Protein AF-A0A829NCZ1-F1 (afdb_monomer)

Radius of gyration: 19.79 Å; Cα contacts (8 Å, |Δi|>4): 56; chains: 1; bounding box: 35×58×52 Å

Mean predicted aligned error: 10.88 Å

Structure (mmCIF, N/CA/C/O backbone):
data_AF-A0A829NCZ1-F1
#
_entry.id   AF-A0A829NCZ1-F1
#
loop_
_atom_site.group_PDB
_atom_site.id
_atom_site.type_symbol
_atom_site.label_atom_id
_atom_site.label_alt_id
_atom_site.label_comp_id
_atom_site.label_asym_id
_atom_site.label_entity_id
_atom_site.label_seq_id
_atom_site.pdbx_PDB_ins_code
_atom_site.Cartn_x
_atom_site.Cartn_y
_atom_site.Cartn_z
_atom_site.occupancy
_atom_site.B_iso_or_equiv
_atom_site.auth_seq_id
_atom_site.auth_comp_id
_atom_site.auth_asym_id
_atom_site.auth_atom_id
_atom_site.pdbx_PDB_model_num
ATOM 1 N N . MET A 1 1 ? 7.577 -51.453 -23.677 1.00 45.12 1 MET A N 1
ATOM 2 C CA . MET A 1 1 ? 8.747 -50.646 -24.094 1.00 45.12 1 MET A CA 1
ATOM 3 C C . MET A 1 1 ? 8.590 -50.220 -25.551 1.00 45.12 1 MET A C 1
ATOM 5 O O . MET A 1 1 ? 8.596 -51.097 -26.406 1.00 45.12 1 MET A O 1
ATOM 9 N N . LYS A 1 2 ? 8.405 -48.915 -25.806 1.00 30.92 2 LYS A N 1
ATOM 10 C CA . LYS A 1 2 ? 8.681 -48.157 -27.056 1.00 30.92 2 LYS A CA 1
ATOM 11 C C . LYS A 1 2 ? 8.170 -46.720 -26.833 1.00 30.92 2 LYS A C 1
ATOM 13 O O . LYS A 1 2 ? 6.992 -46.550 -26.558 1.00 30.92 2 LYS A O 1
ATOM 18 N N . ALA A 1 3 ? 9.081 -45.788 -26.535 1.00 37.94 3 ALA A N 1
ATOM 19 C CA . ALA A 1 3 ? 9.613 -44.768 -27.458 1.00 37.94 3 ALA A CA 1
ATOM 20 C C . ALA A 1 3 ? 8.535 -43.729 -27.830 1.00 37.94 3 ALA A C 1
ATOM 22 O O . ALA A 1 3 ? 7.601 -44.039 -28.553 1.00 37.94 3 ALA A O 1
ATOM 23 N N . MET A 1 4 ? 8.512 -42.587 -27.135 1.00 54.94 4 MET A N 1
ATOM 24 C CA . MET A 1 4 ? 9.223 -41.348 -27.501 1.00 54.94 4 MET A CA 1
ATOM 25 C C . MET A 1 4 ? 8.603 -40.686 -28.731 1.00 54.94 4 MET A C 1
ATOM 27 O O . MET A 1 4 ? 8.720 -41.218 -29.826 1.00 54.94 4 MET A O 1
ATOM 31 N N . LEU A 1 5 ? 8.018 -39.502 -28.533 1.00 43.69 5 LEU A N 1
ATOM 32 C CA . LEU A 1 5 ? 8.027 -38.410 -29.504 1.00 43.69 5 LEU A CA 1
ATOM 33 C C . LEU A 1 5 ? 7.699 -37.098 -28.784 1.00 43.69 5 LEU A C 1
ATOM 35 O O . LEU A 1 5 ? 6.570 -36.828 -28.383 1.00 43.69 5 LEU A O 1
ATOM 39 N N . CYS A 1 6 ? 8.759 -36.313 -28.600 1.00 43.72 6 CYS A N 1
ATOM 40 C CA . CYS A 1 6 ? 8.711 -34.875 -28.415 1.00 43.72 6 CYS A CA 1
ATOM 41 C C . CYS A 1 6 ? 7.795 -34.239 -29.460 1.00 43.72 6 CYS A C 1
ATOM 43 O O . CYS A 1 6 ? 7.885 -34.605 -30.632 1.00 43.72 6 CYS A O 1
ATOM 45 N N . SER A 1 7 ? 7.026 -33.232 -29.055 1.00 41.66 7 SER A N 1
ATOM 46 C CA . SER A 1 7 ? 6.942 -31.911 -29.701 1.00 41.66 7 SER A CA 1
ATOM 47 C C . SER A 1 7 ? 5.617 -31.266 -29.336 1.00 41.66 7 SER A C 1
ATOM 49 O O . SER A 1 7 ? 4.578 -31.667 -29.839 1.00 41.66 7 SER A O 1
ATOM 51 N N . LEU A 1 8 ? 5.672 -30.233 -28.502 1.00 43.34 8 LEU A N 1
ATOM 52 C CA . LEU A 1 8 ? 4.891 -29.017 -28.712 1.00 43.34 8 LEU A CA 1
ATOM 53 C C . LEU A 1 8 ? 5.590 -27.900 -27.942 1.00 43.34 8 LEU A C 1
ATOM 55 O O . LEU A 1 8 ? 5.317 -27.601 -26.784 1.00 43.34 8 LEU A O 1
ATOM 59 N N . VAL A 1 9 ? 6.575 -27.329 -28.632 1.00 50.44 9 VAL A N 1
ATOM 60 C CA . VAL A 1 9 ? 7.078 -25.988 -28.371 1.00 50.44 9 VAL A CA 1
ATOM 61 C C . VAL A 1 9 ? 5.903 -25.046 -28.625 1.00 50.44 9 VAL A C 1
ATOM 63 O O . VAL A 1 9 ? 5.628 -24.690 -29.766 1.00 50.44 9 VAL A O 1
ATOM 66 N N . MET A 1 10 ? 5.184 -2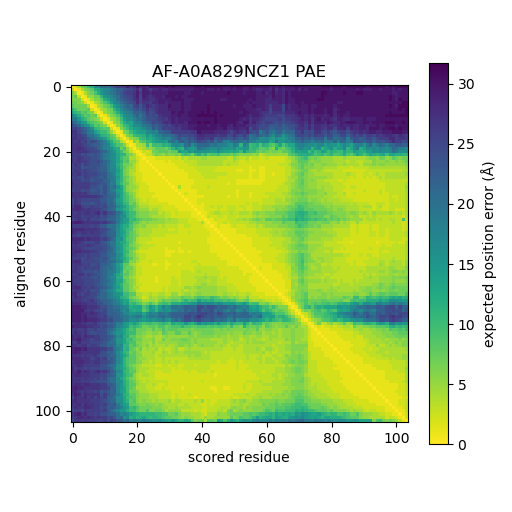4.658 -27.576 1.00 46.34 10 MET A N 1
ATOM 67 C CA . MET A 1 10 ? 4.430 -23.408 -27.602 1.00 46.34 10 MET A CA 1
ATOM 68 C C . MET A 1 10 ? 5.361 -22.338 -27.058 1.00 46.34 10 MET A C 1
ATOM 70 O O . MET A 1 10 ? 5.442 -22.089 -25.859 1.00 46.34 10 MET A O 1
ATOM 74 N N . GLY A 1 11 ? 6.124 -21.754 -27.984 1.00 44.72 11 GLY A N 1
ATOM 75 C CA . GLY A 1 11 ? 6.804 -20.492 -27.761 1.00 44.72 11 GLY A CA 1
ATOM 76 C C . GLY A 1 11 ? 5.750 -19.433 -27.472 1.00 44.72 11 GLY A C 1
ATOM 77 O O . GLY A 1 11 ? 5.137 -18.891 -28.389 1.00 44.72 11 GLY A O 1
ATOM 78 N N . ALA A 1 12 ? 5.516 -19.163 -26.191 1.00 45.75 12 ALA A N 1
ATOM 79 C CA . ALA A 1 12 ? 4.779 -17.992 -25.758 1.00 45.75 12 ALA A CA 1
ATOM 80 C C . ALA A 1 12 ? 5.706 -16.781 -25.895 1.00 45.75 12 ALA A C 1
ATOM 82 O O . ALA A 1 12 ? 6.284 -16.287 -24.930 1.00 45.75 12 ALA A O 1
ATOM 83 N N . THR A 1 13 ? 5.863 -16.307 -27.128 1.00 45.34 13 THR A N 1
ATOM 84 C CA . THR A 1 13 ? 6.418 -14.987 -27.419 1.00 45.34 13 THR A CA 1
ATOM 85 C C . THR A 1 13 ? 5.339 -13.948 -27.102 1.00 45.34 13 THR A C 1
ATOM 87 O O . THR A 1 13 ? 4.779 -13.322 -27.996 1.00 45.34 13 THR A O 1
ATOM 90 N N . ILE A 1 14 ? 4.990 -13.796 -25.821 1.00 46.50 14 ILE A N 1
ATOM 91 C CA . ILE A 1 14 ? 4.265 -12.620 -25.331 1.00 46.50 14 ILE A CA 1
ATOM 92 C C . ILE A 1 14 ? 5.331 -11.726 -24.715 1.00 46.50 14 ILE A C 1
ATOM 94 O O . ILE A 1 14 ? 5.722 -11.870 -23.559 1.00 46.50 14 ILE A O 1
ATOM 98 N N . CYS A 1 15 ? 5.871 -10.867 -25.573 1.00 38.69 15 CYS A N 1
ATOM 99 C CA . CYS A 1 15 ? 6.865 -9.856 -25.266 1.00 38.69 15 CYS A CA 1
ATOM 100 C C . CYS A 1 15 ? 6.478 -9.082 -23.997 1.00 38.69 15 CYS A C 1
ATOM 102 O O . CYS A 1 15 ? 5.468 -8.387 -24.006 1.00 38.69 15 CYS A O 1
ATOM 104 N N . THR A 1 16 ? 7.284 -9.247 -22.940 1.00 48.19 16 THR A N 1
ATOM 105 C CA . THR A 1 16 ? 7.562 -8.352 -21.790 1.00 48.19 16 THR A CA 1
ATOM 106 C C . THR A 1 16 ? 6.397 -7.745 -20.984 1.00 48.19 16 THR A C 1
ATOM 108 O O . THR A 1 16 ? 6.438 -7.798 -19.758 1.00 48.19 16 THR A O 1
ATOM 111 N N . ALA A 1 17 ? 5.328 -7.249 -21.605 1.00 48.62 17 ALA A N 1
ATOM 112 C CA . ALA A 1 17 ? 4.188 -6.614 -20.942 1.00 48.62 17 ALA A CA 1
ATOM 113 C C . ALA A 1 17 ? 3.401 -7.567 -20.016 1.00 48.62 17 ALA A C 1
ATOM 115 O O . ALA A 1 17 ? 2.887 -7.143 -18.982 1.00 48.62 17 ALA A O 1
ATOM 116 N N . GLY A 1 18 ? 3.338 -8.864 -20.342 1.00 51.28 18 GLY A N 1
ATOM 117 C CA . GLY A 1 18 ? 2.687 -9.885 -19.504 1.00 51.28 18 GLY A CA 1
ATOM 118 C C . GLY A 1 18 ? 3.464 -10.231 -18.223 1.00 51.28 18 GLY A C 1
ATOM 119 O O . GLY A 1 18 ? 2.880 -10.591 -17.204 1.00 51.28 18 GLY A O 1
ATOM 120 N N . ALA A 1 19 ? 4.792 -10.099 -18.249 1.00 58.47 19 ALA A N 1
ATOM 121 C CA . ALA A 1 19 ? 5.639 -10.372 -17.088 1.00 58.47 19 ALA A CA 1
ATOM 122 C C . ALA A 1 19 ? 5.624 -9.203 -16.089 1.00 58.47 19 ALA A C 1
ATOM 124 O O . ALA A 1 19 ? 5.639 -9.417 -14.882 1.00 58.47 19 ALA A O 1
ATOM 125 N N . GLU A 1 20 ? 5.563 -7.962 -16.578 1.00 58.84 20 GLU A N 1
ATOM 126 C CA . GLU A 1 20 ? 5.455 -6.779 -15.714 1.00 58.84 20 GLU A CA 1
ATOM 127 C C . GLU A 1 20 ? 4.085 -6.679 -15.031 1.00 58.84 20 GLU A C 1
ATOM 129 O O . GLU A 1 20 ? 4.002 -6.334 -13.852 1.00 58.84 20 GLU A O 1
ATOM 134 N N . THR A 1 21 ? 3.010 -7.001 -15.757 1.00 69.44 21 THR A N 1
ATOM 135 C CA . THR A 1 21 ? 1.637 -7.005 -15.223 1.00 69.44 21 THR A CA 1
ATOM 136 C C . THR A 1 21 ? 1.472 -8.040 -14.116 1.00 69.44 21 THR A C 1
ATOM 138 O O . THR A 1 21 ? 1.062 -7.685 -13.016 1.00 69.44 21 THR A O 1
ATOM 141 N N . THR A 1 22 ? 1.916 -9.276 -14.342 1.00 84.19 22 THR A N 1
ATOM 142 C CA . THR A 1 22 ? 1.858 -10.346 -13.329 1.00 84.19 22 THR A CA 1
ATOM 143 C C . THR A 1 22 ? 2.681 -10.040 -12.073 1.00 84.19 22 THR A C 1
ATOM 145 O O . THR A 1 22 ? 2.253 -10.345 -10.961 1.00 84.19 22 THR A O 1
ATOM 148 N N . LYS A 1 23 ? 3.840 -9.384 -12.203 1.00 87.00 23 LYS A N 1
ATOM 149 C CA . LYS A 1 23 ? 4.647 -8.964 -11.042 1.00 87.00 23 LYS A CA 1
ATOM 150 C C . LYS A 1 23 ? 4.016 -7.818 -10.261 1.00 87.00 23 LYS A C 1
ATOM 152 O O . LYS A 1 23 ? 4.107 -7.789 -9.034 1.00 87.00 23 LYS A O 1
ATOM 157 N N . ARG A 1 24 ? 3.360 -6.885 -10.958 1.00 87.25 24 ARG A N 1
ATOM 158 C CA . ARG A 1 24 ? 2.599 -5.809 -10.315 1.00 87.25 24 ARG A CA 1
ATOM 159 C C . ARG A 1 24 ? 1.431 -6.383 -9.527 1.00 87.25 24 ARG A C 1
ATOM 161 O O . ARG A 1 24 ? 1.293 -6.062 -8.354 1.00 87.25 24 ARG A O 1
ATOM 168 N N . GLU A 1 25 ? 0.663 -7.273 -10.145 1.00 88.94 25 GLU A N 1
ATOM 169 C CA . GLU A 1 25 ? -0.451 -7.970 -9.501 1.00 88.94 25 GLU A CA 1
ATOM 170 C C . GLU A 1 25 ? 0.013 -8.755 -8.269 1.00 88.94 25 GLU A C 1
ATOM 172 O O . GLU A 1 25 ? -0.626 -8.686 -7.226 1.00 88.94 25 GLU A O 1
ATOM 177 N N . ALA A 1 26 ? 1.158 -9.445 -8.341 1.00 90.88 26 ALA A N 1
ATOM 178 C CA . ALA A 1 26 ? 1.715 -10.165 -7.195 1.00 90.88 26 ALA A CA 1
ATOM 179 C C . ALA A 1 26 ? 2.085 -9.232 -6.029 1.00 90.88 26 ALA A C 1
ATOM 181 O O . ALA A 1 26 ? 1.858 -9.570 -4.864 1.00 90.88 26 ALA A O 1
ATOM 182 N N . PHE A 1 27 ? 2.644 -8.057 -6.327 1.00 91.06 27 PHE A N 1
ATOM 183 C CA . PHE A 1 27 ? 2.948 -7.055 -5.311 1.00 91.06 27 PHE A CA 1
ATOM 184 C C . PHE A 1 27 ? 1.671 -6.470 -4.696 1.00 91.06 27 PHE A C 1
ATOM 186 O O . PHE A 1 27 ? 1.541 -6.451 -3.474 1.00 91.06 27 PHE A O 1
ATOM 193 N N . GLU A 1 28 ? 0.697 -6.071 -5.513 1.00 91.50 28 GLU A N 1
ATOM 194 C CA . GLU A 1 28 ? -0.585 -5.534 -5.042 1.00 91.50 28 GLU A CA 1
ATOM 195 C C . GLU A 1 28 ? -1.388 -6.565 -4.235 1.00 91.50 28 GLU A C 1
ATOM 197 O O . GLU A 1 28 ? -1.938 -6.234 -3.184 1.00 91.50 28 GLU A O 1
ATOM 202 N N . ALA A 1 29 ? -1.383 -7.834 -4.651 1.00 93.19 29 ALA A N 1
ATOM 203 C CA . ALA A 1 29 ? -2.002 -8.926 -3.906 1.00 93.19 29 ALA A CA 1
ATOM 204 C C . ALA A 1 29 ? -1.346 -9.128 -2.532 1.00 93.19 29 ALA A C 1
ATOM 206 O O . ALA A 1 29 ? -2.045 -9.364 -1.546 1.00 93.19 29 ALA A O 1
ATOM 207 N N . CYS A 1 30 ? -0.018 -8.994 -2.445 1.00 95.31 30 CYS A N 1
ATOM 208 C CA . CYS A 1 30 ? 0.683 -9.037 -1.165 1.00 95.31 30 CYS A CA 1
ATOM 209 C C . CYS A 1 30 ? 0.244 -7.890 -0.241 1.00 95.31 30 CYS A C 1
ATOM 211 O O . CYS A 1 30 ? -0.051 -8.132 0.930 1.00 95.31 30 CYS A O 1
ATOM 213 N N . LEU A 1 31 ? 0.130 -6.660 -0.765 1.00 93.50 31 LEU A N 1
ATOM 214 C CA . LEU A 1 31 ? -0.357 -5.515 0.014 1.00 93.50 31 LEU A CA 1
ATOM 215 C C . LEU A 1 31 ? -1.776 -5.752 0.529 1.00 93.50 31 LEU A C 1
ATOM 217 O O . LEU A 1 31 ? -2.034 -5.544 1.713 1.00 93.50 31 LEU A O 1
ATOM 221 N N . GLY A 1 32 ? -2.675 -6.228 -0.338 1.00 93.19 32 GLY A N 1
ATOM 222 C CA . GLY A 1 32 ? -4.052 -6.550 0.031 1.00 93.19 32 GLY A CA 1
ATOM 223 C C . GLY A 1 32 ? -4.124 -7.59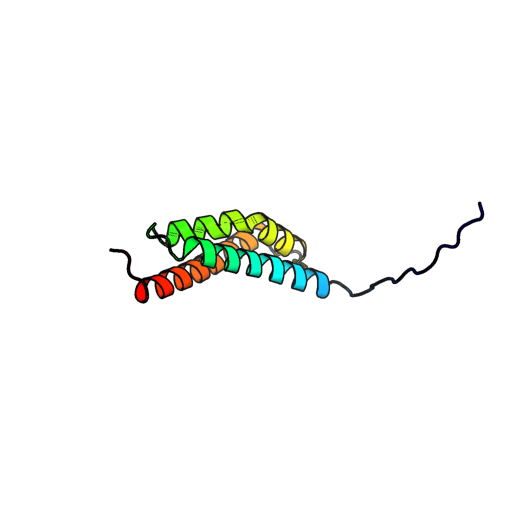3 1.148 1.00 93.19 32 GLY A C 1
ATOM 224 O O . GLY A 1 32 ? -4.779 -7.364 2.163 1.00 93.19 32 GLY A O 1
ATOM 225 N N . ALA A 1 33 ? -3.371 -8.690 1.018 1.00 94.31 33 ALA A N 1
ATOM 226 C CA . ALA A 1 33 ? -3.297 -9.730 2.044 1.00 94.31 33 ALA A CA 1
ATOM 227 C C . ALA A 1 33 ? -2.741 -9.202 3.378 1.00 94.31 33 ALA A C 1
ATOM 229 O O . ALA A 1 33 ? -3.245 -9.551 4.448 1.00 94.31 33 ALA A O 1
ATOM 230 N N . GLY A 1 34 ? -1.727 -8.334 3.323 1.00 92.25 34 GLY A N 1
ATOM 231 C CA . GLY A 1 34 ? -1.186 -7.656 4.496 1.00 92.25 34 GLY A CA 1
ATOM 232 C C . GLY A 1 34 ? -2.229 -6.768 5.175 1.00 92.25 34 GLY A C 1
ATOM 233 O O . GLY A 1 34 ? -2.469 -6.905 6.374 1.00 92.25 34 GLY A O 1
ATOM 234 N N . ILE A 1 35 ? -2.912 -5.903 4.423 1.00 93.50 35 ILE A N 1
ATOM 235 C CA . ILE A 1 35 ? -3.975 -5.045 4.966 1.00 93.50 35 ILE A CA 1
ATOM 236 C C . ILE A 1 35 ? -5.059 -5.896 5.623 1.00 93.50 35 ILE A C 1
ATOM 238 O O . ILE A 1 35 ? -5.415 -5.639 6.769 1.00 93.50 35 ILE A O 1
ATOM 242 N N . ASP A 1 36 ? -5.552 -6.937 4.954 1.00 93.31 36 ASP A N 1
ATOM 243 C CA . ASP A 1 36 ? -6.600 -7.801 5.502 1.00 93.31 36 ASP A CA 1
ATOM 244 C C . ASP A 1 36 ? -6.191 -8.481 6.809 1.00 93.31 36 ASP A C 1
ATOM 246 O O . ASP A 1 36 ? -7.012 -8.612 7.720 1.00 93.31 36 ASP A O 1
ATOM 250 N N . ARG A 1 37 ? -4.915 -8.856 6.924 1.00 91.69 37 ARG A N 1
ATOM 251 C CA . ARG A 1 37 ? -4.341 -9.457 8.127 1.00 91.69 37 ARG A CA 1
ATOM 252 C C . ARG A 1 37 ? -4.183 -8.456 9.273 1.00 91.69 37 ARG A C 1
ATOM 254 O O . ARG A 1 37 ? -4.434 -8.812 10.422 1.00 91.69 37 ARG A O 1
ATOM 261 N N . PHE A 1 38 ? -3.743 -7.231 8.984 1.00 89.06 38 PHE A N 1
ATOM 262 C CA . PHE A 1 38 ? -3.340 -6.258 10.006 1.00 89.06 38 PHE A CA 1
ATOM 263 C C . PHE A 1 38 ? -4.413 -5.210 10.341 1.00 89.06 38 PHE A C 1
ATOM 265 O O . PHE A 1 38 ? -4.352 -4.624 11.421 1.00 89.06 38 PHE A O 1
ATOM 272 N N . LYS A 1 39 ? -5.420 -4.987 9.484 1.00 88.62 39 LYS A N 1
ATOM 273 C CA . LYS A 1 39 ? -6.445 -3.936 9.666 1.00 88.62 39 LYS A CA 1
ATOM 274 C C . LYS A 1 39 ? -7.228 -4.040 10.974 1.00 88.62 39 LYS A C 1
ATOM 276 O O . LYS A 1 39 ? -7.615 -3.016 11.523 1.00 88.62 39 LYS A O 1
ATOM 281 N N . GLY A 1 40 ? -7.418 -5.255 11.491 1.00 87.88 40 GLY A N 1
ATOM 282 C CA . GLY A 1 40 ? -8.114 -5.497 12.758 1.00 87.88 40 GLY A CA 1
ATOM 283 C C . GLY A 1 40 ? -7.256 -5.296 14.011 1.00 87.88 40 GLY A C 1
ATOM 284 O O . GLY A 1 40 ? -7.775 -5.404 15.119 1.00 87.88 40 GLY A O 1
ATOM 285 N N . LEU A 1 41 ? -5.950 -5.043 13.869 1.00 90.38 41 LEU A N 1
ATOM 286 C CA . LEU A 1 41 ? -5.070 -4.797 15.009 1.00 90.38 41 LEU A CA 1
ATOM 287 C C . LEU A 1 41 ? -5.152 -3.340 15.466 1.00 90.38 41 LEU A C 1
ATOM 289 O O . LEU A 1 41 ? -5.335 -2.426 14.660 1.00 90.38 41 LEU A O 1
ATOM 293 N N . CYS A 1 42 ? -4.917 -3.126 16.760 1.00 90.62 42 CYS A N 1
ATOM 294 C CA . CYS A 1 42 ? -4.936 -1.804 17.389 1.00 90.62 42 CYS A CA 1
ATOM 295 C C . CYS A 1 42 ? -3.564 -1.128 17.529 1.00 90.62 42 CYS A C 1
ATOM 297 O O . CYS A 1 42 ? -3.481 -0.013 18.035 1.00 90.62 42 CYS A O 1
ATOM 299 N N . GLU A 1 43 ? -2.503 -1.757 17.023 1.00 91.62 43 GLU A N 1
ATOM 300 C CA . GLU A 1 43 ? -1.137 -1.208 16.982 1.00 91.62 43 GLU A CA 1
ATOM 301 C C . GLU A 1 43 ? -1.039 0.075 16.145 1.00 91.62 43 GLU A C 1
ATOM 303 O O . GLU A 1 43 ? -1.882 0.295 15.300 1.00 91.62 43 GLU A O 1
ATOM 308 N N . PRO A 1 44 ? -0.044 0.954 16.265 1.00 91.94 44 PRO A N 1
ATOM 309 C CA . PRO A 1 44 ? 0.051 2.146 15.409 1.00 91.94 44 PRO A CA 1
ATOM 310 C C . PRO A 1 44 ? -0.030 1.832 13.896 1.00 91.94 44 PRO A C 1
ATOM 312 O O . PRO A 1 44 ? 0.662 0.947 13.391 1.00 91.94 44 PRO A O 1
ATOM 315 N N . ALA A 1 45 ? -0.909 2.527 13.160 1.00 89.44 45 ALA A N 1
ATOM 316 C CA . ALA A 1 45 ? -1.196 2.215 11.752 1.00 89.44 45 ALA A CA 1
ATOM 317 C C . ALA A 1 45 ? 0.023 2.421 10.834 1.00 89.44 45 ALA A C 1
ATOM 319 O O . ALA A 1 45 ? 0.184 1.715 9.842 1.00 89.44 45 ALA A O 1
ATOM 320 N N . ASP A 1 46 ? 0.914 3.344 11.190 1.00 90.81 46 ASP A N 1
ATOM 321 C CA . ASP A 1 46 ? 2.185 3.587 10.510 1.00 90.81 46 ASP A CA 1
ATOM 322 C C . ASP A 1 46 ? 3.162 2.413 10.671 1.00 90.81 46 ASP A C 1
ATOM 324 O O . ASP A 1 46 ? 3.840 2.039 9.710 1.00 90.81 46 ASP A O 1
ATOM 328 N N . LEU A 1 47 ? 3.199 1.786 11.853 1.00 92.81 47 LEU A N 1
ATOM 329 C CA . LEU A 1 47 ? 3.990 0.578 12.093 1.00 92.81 47 LEU A CA 1
ATOM 330 C C . LEU A 1 47 ? 3.445 -0.602 11.289 1.00 92.81 47 LEU A C 1
ATOM 332 O O . LEU A 1 47 ? 4.221 -1.329 10.668 1.00 92.81 47 LEU A O 1
ATOM 336 N N . LEU A 1 48 ? 2.121 -0.756 11.251 1.00 93.62 48 LEU A N 1
ATOM 337 C CA . LEU A 1 48 ? 1.462 -1.798 10.465 1.00 93.62 48 LEU A CA 1
ATOM 338 C C . LEU A 1 48 ? 1.705 -1.615 8.963 1.00 93.62 48 LEU A C 1
ATOM 340 O O . LEU A 1 48 ? 2.074 -2.573 8.288 1.00 93.62 48 LEU A O 1
ATOM 344 N N . ALA A 1 49 ? 1.589 -0.389 8.444 1.00 92.19 49 ALA A N 1
ATOM 345 C CA . ALA A 1 49 ? 1.885 -0.097 7.044 1.00 92.19 49 ALA A CA 1
ATOM 346 C C . ALA A 1 49 ? 3.337 -0.455 6.689 1.00 92.19 49 ALA A C 1
ATOM 348 O O . ALA A 1 49 ? 3.586 -1.157 5.712 1.00 92.19 49 ALA A O 1
ATOM 349 N N . ARG A 1 50 ? 4.307 -0.057 7.523 1.00 91.69 50 ARG A N 1
ATOM 350 C CA . ARG A 1 50 ? 5.721 -0.417 7.323 1.00 91.69 50 ARG A CA 1
ATOM 351 C C . ARG A 1 50 ? 5.958 -1.925 7.376 1.00 91.69 50 ARG A C 1
ATOM 353 O O . ARG A 1 50 ? 6.748 -2.425 6.579 1.00 91.69 50 ARG A O 1
ATOM 360 N N . ALA A 1 51 ? 5.291 -2.637 8.283 1.00 92.81 51 ALA A N 1
ATOM 361 C CA . ALA A 1 51 ? 5.392 -4.090 8.388 1.00 92.81 51 ALA A CA 1
ATOM 362 C C . ALA A 1 51 ? 4.863 -4.784 7.124 1.00 92.81 51 ALA A C 1
ATOM 364 O O . ALA A 1 51 ? 5.554 -5.639 6.575 1.00 92.81 51 ALA A O 1
ATOM 365 N N . I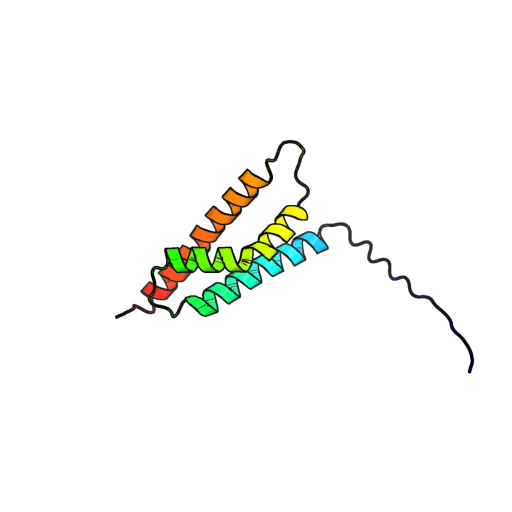LE A 1 52 ? 3.706 -4.355 6.608 1.00 92.31 52 ILE A N 1
ATOM 366 C CA . ILE A 1 52 ? 3.136 -4.867 5.351 1.00 92.31 52 ILE A CA 1
ATOM 367 C C . ILE A 1 52 ? 4.113 -4.655 4.190 1.00 92.31 52 ILE A C 1
ATOM 369 O O . ILE A 1 52 ? 4.420 -5.593 3.458 1.00 92.31 52 ILE A O 1
ATOM 373 N N . LEU A 1 53 ? 4.661 -3.443 4.035 1.00 91.31 53 LEU A N 1
ATOM 374 C CA . LEU A 1 53 ? 5.625 -3.174 2.963 1.00 91.31 53 LEU A CA 1
ATOM 375 C C . LEU A 1 53 ? 6.918 -3.972 3.114 1.00 91.31 53 LEU A C 1
ATOM 377 O O . LEU A 1 53 ? 7.514 -4.359 2.110 1.00 91.31 53 LEU A O 1
ATOM 381 N N . PHE A 1 54 ? 7.358 -4.216 4.345 1.00 91.00 54 PHE A N 1
ATOM 382 C CA . PHE A 1 54 ? 8.521 -5.051 4.597 1.00 91.00 54 PHE A CA 1
ATOM 383 C C . PHE A 1 54 ? 8.266 -6.508 4.186 1.00 91.00 54 PHE A C 1
ATOM 385 O O . PHE A 1 54 ? 9.107 -7.093 3.503 1.00 91.00 54 PHE A O 1
ATOM 392 N N . GLU A 1 55 ? 7.099 -7.069 4.526 1.00 92.19 55 GLU A N 1
ATOM 393 C CA . GLU A 1 55 ? 6.693 -8.418 4.105 1.00 92.19 55 GLU A CA 1
ATOM 394 C C . GLU A 1 55 ? 6.589 -8.532 2.570 1.00 92.19 55 GLU A C 1
ATOM 396 O O . GLU A 1 55 ? 6.997 -9.545 2.004 1.00 92.19 55 GLU A O 1
ATOM 401 N N . CYS A 1 56 ? 6.134 -7.474 1.887 1.00 92.75 56 CYS A N 1
ATOM 402 C CA . CYS A 1 56 ? 5.958 -7.439 0.427 1.00 92.75 56 CYS A CA 1
ATOM 403 C C . CYS A 1 56 ? 7.185 -6.964 -0.371 1.00 92.75 56 CYS A C 1
ATOM 405 O O . CYS A 1 56 ? 7.128 -6.821 -1.598 1.00 92.75 56 CYS A O 1
ATOM 407 N N . ASN A 1 57 ? 8.312 -6.715 0.301 1.00 89.94 57 ASN A N 1
ATOM 408 C CA . ASN A 1 57 ? 9.543 -6.260 -0.339 1.00 89.94 57 ASN A CA 1
ATOM 409 C C . ASN A 1 57 ? 10.095 -7.228 -1.415 1.00 89.94 57 ASN A C 1
ATOM 411 O O . ASN A 1 57 ? 10.618 -6.745 -2.425 1.00 89.94 57 ASN A O 1
ATOM 415 N N . PRO A 1 58 ? 9.978 -8.569 -1.281 1.00 90.38 58 PRO A N 1
ATOM 416 C CA . PRO A 1 58 ? 10.389 -9.489 -2.342 1.00 90.38 58 PRO A CA 1
ATOM 417 C C . PRO A 1 58 ? 9.638 -9.256 -3.662 1.00 90.38 58 PRO A C 1
ATOM 419 O O . PRO A 1 58 ? 10.266 -9.172 -4.717 1.00 90.38 58 PRO A O 1
ATOM 422 N N . GLN A 1 59 ? 8.314 -9.085 -3.608 1.00 90.50 59 GLN A N 1
ATOM 423 C CA . GLN A 1 59 ? 7.474 -8.830 -4.782 1.00 90.50 59 GLN A CA 1
ATOM 424 C C . GLN A 1 59 ? 7.761 -7.446 -5.375 1.00 90.50 59 GLN A C 1
ATOM 426 O O . GLN A 1 59 ? 7.848 -7.304 -6.594 1.00 90.50 59 GLN A O 1
ATOM 431 N N . LEU A 1 60 ? 7.987 -6.439 -4.523 1.00 86.44 60 LEU A N 1
ATOM 432 C CA . LEU A 1 60 ? 8.413 -5.108 -4.961 1.00 86.44 60 LEU A CA 1
ATOM 433 C C . LEU A 1 60 ? 9.748 -5.160 -5.716 1.00 86.44 60 LEU A C 1
ATOM 435 O O . LEU A 1 60 ? 9.894 -4.562 -6.780 1.00 86.44 60 LEU A O 1
ATOM 439 N N . THR A 1 61 ? 10.721 -5.893 -5.178 1.00 86.00 61 THR A N 1
ATOM 440 C CA . THR A 1 61 ? 12.043 -6.051 -5.794 1.00 86.00 61 THR A CA 1
ATOM 441 C C . THR A 1 61 ? 11.927 -6.721 -7.160 1.00 86.00 61 THR A C 1
ATOM 443 O O . THR A 1 61 ? 12.516 -6.245 -8.132 1.00 86.00 61 THR A O 1
ATOM 446 N N . ASP A 1 62 ? 11.130 -7.785 -7.263 1.00 87.50 62 ASP A N 1
ATOM 447 C CA . ASP A 1 62 ? 10.936 -8.503 -8.523 1.00 87.50 62 ASP A CA 1
ATOM 448 C C . ASP A 1 62 ? 10.247 -7.634 -9.592 1.00 87.50 62 ASP A C 1
ATOM 450 O O . ASP A 1 62 ? 10.662 -7.621 -10.760 1.00 87.50 62 ASP A O 1
ATOM 454 N N . LEU A 1 63 ? 9.254 -6.833 -9.183 1.00 85.56 63 LEU A N 1
ATOM 455 C CA . LEU A 1 63 ? 8.601 -5.840 -10.034 1.00 85.56 63 LEU A CA 1
ATOM 456 C C . LEU A 1 63 ? 9.606 -4.807 -10.559 1.00 85.56 63 LEU A C 1
ATOM 458 O O . LEU A 1 63 ? 9.699 -4.596 -11.769 1.00 85.56 63 LEU A O 1
ATOM 462 N N . LEU A 1 64 ? 10.406 -4.206 -9.679 1.00 83.06 64 LEU A N 1
ATOM 463 C CA . LEU A 1 64 ? 11.389 -3.184 -10.053 1.00 83.06 64 LEU A CA 1
ATOM 464 C C . LEU A 1 64 ? 12.473 -3.718 -10.997 1.00 83.06 64 LEU A C 1
ATOM 466 O O . LEU A 1 64 ? 12.923 -2.996 -11.885 1.00 83.06 64 LEU A O 1
ATOM 470 N N . ILE A 1 65 ? 12.888 -4.978 -10.831 1.00 83.31 65 ILE A N 1
ATOM 471 C CA . ILE A 1 65 ? 13.852 -5.628 -11.728 1.00 83.31 65 ILE A CA 1
ATOM 472 C C . ILE A 1 65 ? 13.256 -5.839 -13.124 1.00 83.31 65 ILE A C 1
ATOM 474 O O . ILE A 1 65 ? 13.989 -5.732 -14.108 1.00 83.31 65 ILE A O 1
ATOM 478 N N . SER A 1 66 ? 11.954 -6.133 -13.217 1.00 81.56 66 SER A N 1
ATOM 479 C CA . SER A 1 66 ? 11.279 -6.360 -14.502 1.00 81.56 66 SER A CA 1
ATOM 480 C C . SER A 1 66 ? 11.028 -5.102 -15.322 1.00 81.56 66 SER A C 1
ATOM 482 O O . SER A 1 66 ? 10.892 -5.207 -16.536 1.00 81.56 66 SER A O 1
ATOM 484 N N . MET A 1 67 ? 10.985 -3.930 -14.686 1.00 77.69 67 MET A N 1
ATOM 485 C CA . MET A 1 67 ? 10.689 -2.684 -15.383 1.00 77.69 67 MET A CA 1
ATOM 486 C C . MET A 1 67 ? 11.869 -2.246 -16.271 1.00 77.69 67 MET A C 1
ATOM 488 O O . MET A 1 67 ? 13.014 -2.201 -15.801 1.00 77.69 67 MET A O 1
ATOM 492 N N . PRO A 1 68 ? 11.624 -1.861 -17.539 1.00 69.12 68 PRO A N 1
ATOM 493 C CA . PRO A 1 68 ? 12.642 -1.316 -18.421 1.00 69.12 68 PRO A CA 1
ATOM 494 C C . PRO A 1 68 ? 13.003 0.089 -17.939 1.00 69.12 68 PRO A C 1
ATOM 496 O O . PRO A 1 68 ? 12.360 1.086 -18.263 1.00 69.12 68 PRO A O 1
ATOM 499 N N . LEU A 1 69 ? 14.034 0.167 -17.104 1.00 66.88 69 LEU A N 1
ATOM 500 C CA . LEU A 1 69 ? 14.527 1.431 -16.576 1.00 66.88 69 LEU A CA 1
ATOM 501 C C . LEU A 1 69 ? 15.479 2.054 -17.594 1.00 66.88 69 LEU A C 1
ATOM 503 O O . LEU A 1 69 ? 16.483 1.449 -17.969 1.00 66.88 69 LEU A O 1
ATOM 507 N N . GLY A 1 70 ? 15.142 3.262 -18.054 1.00 63.88 70 GLY A N 1
ATOM 508 C CA . GLY A 1 70 ? 16.018 4.055 -18.910 1.00 63.88 70 GLY A CA 1
ATOM 509 C C . GLY A 1 70 ? 17.377 4.320 -18.241 1.00 63.88 70 GLY A C 1
ATOM 510 O O . GLY A 1 70 ? 17.479 4.265 -17.013 1.00 63.88 70 GLY A O 1
ATOM 511 N N . PRO A 1 71 ? 18.421 4.642 -19.024 1.00 57.81 71 PRO A N 1
ATOM 512 C CA . PRO A 1 71 ? 19.808 4.734 -18.552 1.00 57.81 71 PRO A CA 1
ATOM 513 C C . PRO A 1 71 ? 20.056 5.787 -17.454 1.00 57.81 71 PRO A C 1
ATOM 515 O O . PRO A 1 71 ? 2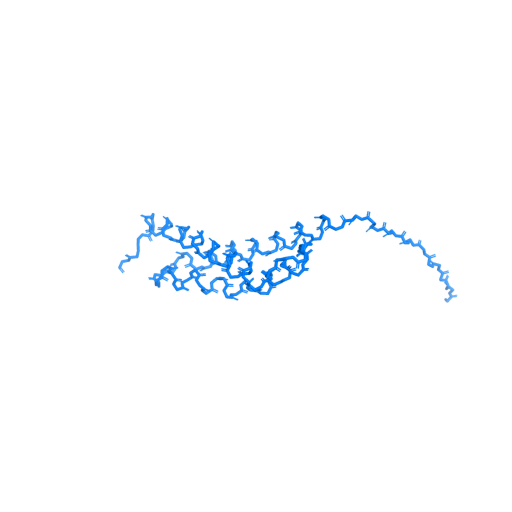1.126 5.794 -16.856 1.00 57.81 71 PRO A O 1
ATOM 518 N N . SER A 1 72 ? 19.086 6.661 -17.171 1.00 59.31 72 SER A N 1
ATOM 519 C CA . SER A 1 72 ? 19.167 7.730 -16.170 1.00 59.31 72 SER A CA 1
ATOM 520 C C . SER A 1 72 ? 18.438 7.444 -14.852 1.00 59.31 72 SER A C 1
ATOM 522 O O . SER A 1 72 ? 18.484 8.284 -13.956 1.00 59.31 72 SER A O 1
ATOM 524 N N . ASN A 1 73 ? 17.722 6.322 -14.719 1.00 67.44 73 ASN A N 1
ATOM 525 C CA . ASN A 1 73 ? 16.900 6.073 -13.534 1.00 67.44 73 ASN A CA 1
ATOM 526 C C . ASN A 1 73 ? 17.684 5.307 -12.467 1.00 67.44 73 ASN A C 1
ATOM 528 O O . ASN A 1 73 ? 17.951 4.113 -12.611 1.00 67.44 73 ASN A O 1
ATOM 532 N N . ASP A 1 74 ? 17.997 5.991 -11.365 1.00 79.31 74 ASP A N 1
ATOM 533 C CA . ASP A 1 74 ? 18.463 5.345 -10.142 1.00 79.31 74 ASP A CA 1
ATOM 534 C C . ASP A 1 74 ? 17.365 4.405 -9.615 1.00 79.31 74 ASP A C 1
ATOM 536 O O . ASP A 1 74 ? 16.310 4.834 -9.135 1.00 79.31 74 ASP A O 1
ATOM 540 N N . ARG A 1 75 ? 17.621 3.097 -9.730 1.00 73.25 75 ARG A N 1
ATOM 541 C CA . ARG A 1 75 ? 16.701 2.042 -9.290 1.00 73.25 75 ARG A CA 1
ATOM 542 C C . ARG A 1 75 ? 16.413 2.135 -7.795 1.00 73.25 75 ARG A C 1
ATOM 544 O O . ARG A 1 75 ? 15.300 1.826 -7.382 1.00 73.25 75 ARG A O 1
ATOM 551 N N . VAL A 1 76 ? 17.395 2.567 -7.002 1.00 78.56 76 VAL A N 1
ATOM 552 C CA . VAL A 1 76 ? 17.269 2.701 -5.548 1.00 78.56 76 VAL A CA 1
ATOM 553 C C . VAL A 1 76 ? 16.341 3.864 -5.222 1.00 78.56 76 VAL A C 1
ATOM 555 O O . VAL A 1 76 ? 15.389 3.690 -4.465 1.00 78.56 76 VAL A O 1
ATOM 558 N N . ALA A 1 77 ? 16.545 5.024 -5.849 1.00 82.31 77 ALA A N 1
ATOM 559 C CA . ALA A 1 77 ? 15.657 6.171 -5.673 1.00 82.31 77 ALA A CA 1
ATOM 560 C C . ALA A 1 77 ? 14.213 5.861 -6.106 1.00 82.31 77 ALA A C 1
ATOM 562 O O . ALA A 1 77 ? 13.265 6.256 -5.423 1.00 82.31 77 ALA A O 1
ATOM 563 N N . LEU A 1 78 ? 14.034 5.119 -7.205 1.00 8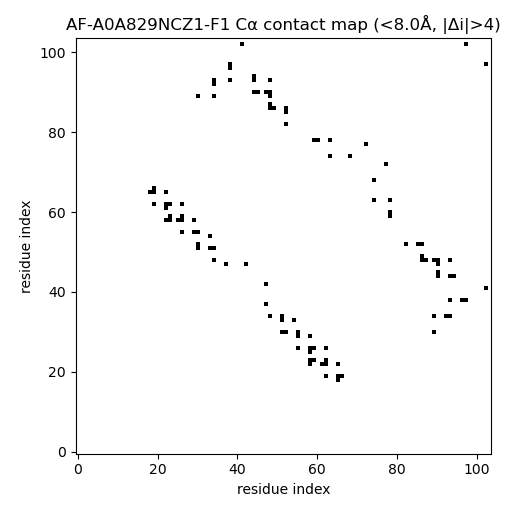1.94 78 LEU A N 1
ATOM 564 C CA . LEU A 1 78 ? 12.711 4.696 -7.661 1.00 81.94 78 LEU A CA 1
ATOM 565 C C . LEU A 1 78 ? 12.051 3.715 -6.684 1.00 81.94 78 LEU A C 1
ATOM 567 O O . LEU A 1 78 ? 10.872 3.878 -6.373 1.00 81.94 78 LEU A O 1
ATOM 571 N N . ALA A 1 79 ? 12.805 2.738 -6.174 1.00 79.12 79 ALA A N 1
ATOM 572 C CA . ALA A 1 79 ? 12.329 1.796 -5.166 1.00 79.12 79 ALA A CA 1
ATOM 573 C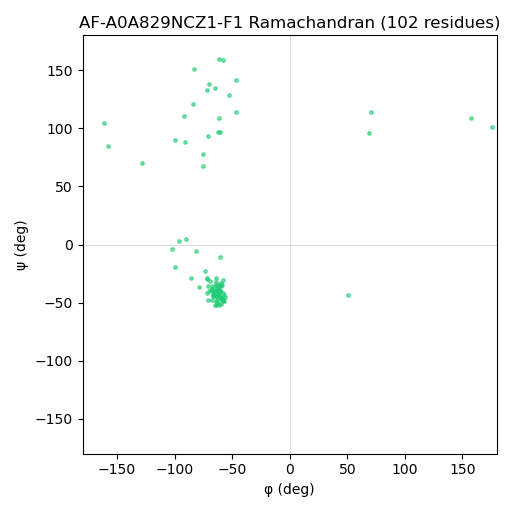 C . ALA A 1 79 ? 11.883 2.518 -3.889 1.00 79.12 79 ALA A C 1
ATOM 575 O O . ALA A 1 79 ? 10.795 2.271 -3.375 1.00 79.12 79 ALA A O 1
ATOM 576 N N . GLU A 1 80 ? 12.697 3.459 -3.410 1.00 83.69 80 GLU A N 1
ATOM 577 C CA . GLU A 1 80 ? 12.416 4.250 -2.214 1.00 83.69 80 GLU A CA 1
ATOM 578 C C . GLU A 1 80 ? 11.209 5.170 -2.383 1.00 83.69 80 GLU A C 1
ATOM 580 O O . GLU A 1 80 ? 10.442 5.363 -1.437 1.00 83.69 80 GLU A O 1
ATOM 585 N N . LYS A 1 81 ? 11.022 5.742 -3.576 1.00 85.69 81 LYS A N 1
ATOM 586 C CA . LYS A 1 81 ? 9.813 6.502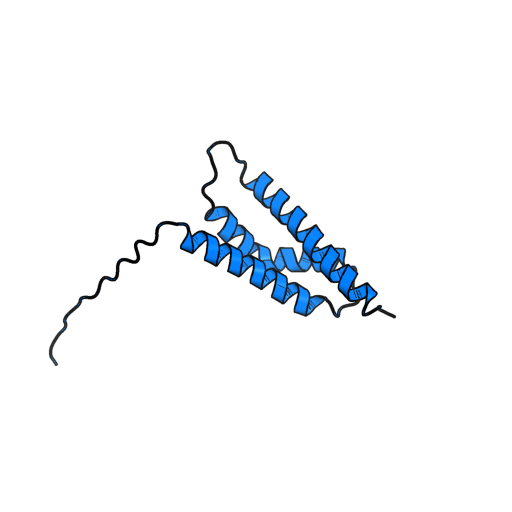 -3.894 1.00 85.69 81 LYS A CA 1
ATOM 587 C C . LYS A 1 81 ? 8.592 5.586 -3.887 1.00 85.69 81 LYS A C 1
ATOM 589 O O . LYS A 1 81 ? 7.649 5.851 -3.155 1.00 85.69 81 LYS A O 1
ATOM 594 N N . HIS A 1 82 ? 8.642 4.476 -4.622 1.00 84.56 82 HIS A N 1
ATOM 595 C CA . HIS A 1 82 ? 7.508 3.560 -4.728 1.00 84.56 82 HIS A CA 1
ATOM 596 C C . HIS A 1 82 ? 7.110 2.974 -3.369 1.00 84.56 82 HIS A C 1
ATOM 598 O O . HIS A 1 82 ? 5.930 2.894 -3.041 1.00 84.56 82 HIS A O 1
ATOM 604 N N . ARG A 1 83 ? 8.098 2.627 -2.537 1.00 84.69 83 ARG A N 1
ATOM 605 C CA . ARG A 1 83 ? 7.868 2.160 -1.169 1.00 84.69 83 ARG A CA 1
ATOM 606 C C . ARG A 1 83 ? 7.190 3.225 -0.313 1.00 84.69 83 ARG A C 1
ATOM 608 O O . ARG A 1 83 ? 6.290 2.886 0.449 1.00 84.69 83 ARG A O 1
ATOM 615 N N . ARG A 1 84 ? 7.610 4.491 -0.414 1.00 87.44 84 ARG A N 1
ATOM 616 C CA . ARG A 1 84 ? 6.985 5.601 0.322 1.00 87.44 84 ARG A CA 1
ATOM 617 C C . ARG A 1 84 ? 5.545 5.827 -0.114 1.00 87.44 84 ARG A C 1
ATOM 619 O O . ARG A 1 84 ? 4.671 5.778 0.746 1.00 87.44 84 ARG A O 1
ATOM 626 N N . ASP A 1 85 ? 5.315 5.959 -1.417 1.00 89.56 85 ASP A N 1
ATOM 627 C CA . ASP A 1 85 ? 3.983 6.175 -1.988 1.00 89.56 85 ASP A CA 1
ATOM 628 C C . ASP A 1 85 ? 3.022 5.052 -1.54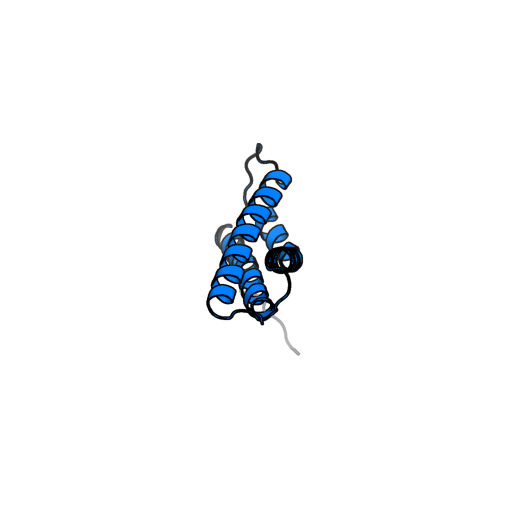7 1.00 89.56 85 ASP A C 1
ATOM 630 O O . ASP A 1 85 ? 1.927 5.307 -1.049 1.00 89.56 85 ASP A O 1
ATOM 634 N N . LYS A 1 86 ? 3.466 3.788 -1.612 1.00 89.69 86 LYS A N 1
ATOM 635 C CA . LYS A 1 86 ? 2.658 2.644 -1.164 1.00 89.69 86 LYS A CA 1
ATOM 636 C C . LYS A 1 86 ? 2.497 2.544 0.349 1.00 89.69 86 LYS A C 1
ATOM 638 O O . LYS A 1 86 ? 1.468 2.065 0.810 1.00 89.69 86 LYS A O 1
ATOM 643 N N . THR A 1 87 ? 3.468 3.007 1.135 1.00 90.69 87 THR A N 1
ATOM 644 C CA . THR A 1 87 ? 3.311 3.093 2.597 1.00 90.69 87 THR A CA 1
ATOM 645 C C . THR A 1 87 ? 2.215 4.080 2.970 1.00 90.69 87 THR A C 1
ATOM 647 O O . THR A 1 87 ? 1.419 3.784 3.854 1.00 90.69 87 THR A O 1
ATOM 650 N N . GLU A 1 88 ? 2.148 5.224 2.292 1.00 92.06 88 GLU A N 1
ATOM 651 C CA . GLU A 1 88 ? 1.109 6.231 2.517 1.00 92.06 88 GLU A CA 1
ATOM 652 C C . GLU A 1 88 ? -0.283 5.724 2.106 1.00 92.06 88 GLU A C 1
ATOM 654 O O . GLU A 1 88 ? -1.252 5.913 2.844 1.00 92.06 88 GLU A O 1
ATOM 659 N N . GLU A 1 89 ? -0.372 4.998 0.988 1.00 92.38 89 GLU A N 1
ATOM 660 C CA . GLU A 1 89 ? -1.608 4.345 0.535 1.00 92.38 89 GLU A CA 1
ATOM 661 C C . GLU A 1 89 ? -2.108 3.309 1.555 1.00 92.38 89 GLU A C 1
ATOM 663 O O . GLU A 1 89 ? -3.248 3.382 2.015 1.00 92.38 89 GLU A O 1
ATOM 668 N N . VAL A 1 90 ? -1.239 2.386 1.984 1.00 92.75 90 VAL A N 1
ATOM 669 C CA . VAL A 1 90 ? -1.572 1.368 2.995 1.00 92.75 90 VAL A CA 1
ATOM 670 C C . VAL A 1 90 ? -1.953 2.018 4.327 1.00 92.75 90 VAL A C 1
ATOM 672 O O . VAL A 1 90 ? -2.924 1.604 4.960 1.00 92.75 90 VAL A O 1
ATOM 675 N N . LEU A 1 91 ? -1.221 3.051 4.754 1.00 93.31 91 LEU A N 1
ATOM 676 C CA . LEU A 1 91 ? -1.522 3.800 5.973 1.00 93.31 91 LEU A CA 1
ATOM 677 C C . LEU A 1 91 ? -2.920 4.420 5.912 1.00 93.31 91 LEU A C 1
ATOM 679 O O . LEU A 1 91 ? -3.687 4.284 6.863 1.00 93.31 91 LEU A O 1
ATOM 683 N N . THR A 1 92 ? -3.258 5.062 4.795 1.00 94.06 92 THR A N 1
ATOM 684 C CA . THR A 1 92 ? -4.575 5.675 4.587 1.00 94.06 92 THR A CA 1
ATOM 685 C C . THR A 1 92 ? -5.683 4.635 4.720 1.00 94.06 92 THR A C 1
ATOM 687 O O . THR A 1 92 ? -6.611 4.834 5.500 1.00 94.06 92 THR A O 1
ATOM 690 N N . LEU A 1 93 ? -5.537 3.479 4.068 1.00 92.75 93 LEU A N 1
ATOM 691 C CA . LEU A 1 93 ? -6.519 2.391 4.133 1.00 92.75 93 LEU A CA 1
ATOM 692 C C . LEU A 1 93 ? -6.701 1.838 5.557 1.00 92.75 93 LEU A C 1
ATOM 694 O O . LEU A 1 93 ? -7.822 1.566 5.991 1.00 92.75 93 LEU A O 1
ATOM 698 N N . LEU A 1 94 ? -5.611 1.695 6.316 1.00 91.56 94 LEU A N 1
ATOM 699 C CA . LEU A 1 94 ? -5.676 1.258 7.714 1.00 91.56 94 LEU A CA 1
ATOM 700 C C . LEU A 1 94 ? -6.366 2.298 8.608 1.00 91.56 94 LEU A C 1
ATOM 702 O O . LEU A 1 94 ? -7.152 1.935 9.485 1.00 91.56 94 LEU A O 1
ATOM 706 N N . LEU A 1 95 ? -6.094 3.588 8.391 1.00 92.44 95 LEU A N 1
ATOM 707 C CA . LEU A 1 95 ? -6.734 4.676 9.130 1.00 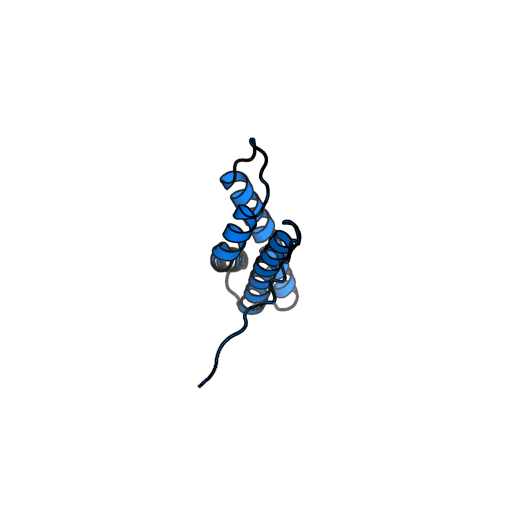92.44 95 LEU A CA 1
ATOM 708 C C . LEU A 1 95 ? -8.231 4.762 8.821 1.00 92.44 95 LEU A C 1
ATOM 710 O O . LEU A 1 95 ? -9.034 4.850 9.749 1.00 92.44 95 LEU A O 1
ATOM 714 N N . GLU A 1 96 ? -8.621 4.664 7.550 1.00 93.00 96 GLU A N 1
ATOM 715 C CA . GLU A 1 96 ? -10.026 4.614 7.135 1.00 93.00 96 GLU A CA 1
ATOM 716 C C . GLU A 1 96 ? -10.767 3.450 7.797 1.00 93.00 96 GLU A C 1
ATOM 718 O O . GLU A 1 96 ? -11.865 3.631 8.333 1.00 93.00 96 GLU A O 1
ATOM 723 N N . HIS A 1 97 ? -10.143 2.270 7.844 1.00 91.81 97 HIS A N 1
ATOM 724 C CA . HIS A 1 97 ? -10.722 1.121 8.529 1.00 91.81 97 HIS A CA 1
ATOM 725 C C . HIS A 1 97 ? -10.934 1.391 10.026 1.00 91.81 97 HIS A C 1
ATOM 727 O O . HIS A 1 97 ? -11.983 1.035 10.563 1.00 91.81 97 HIS A O 1
ATOM 733 N N . ARG A 1 98 ? -9.993 2.065 10.699 1.00 89.44 98 ARG A N 1
ATOM 734 C CA . ARG A 1 98 ? -10.104 2.408 12.128 1.00 89.44 98 ARG A CA 1
ATOM 735 C C . ARG A 1 98 ? -11.150 3.449 12.453 1.00 89.44 98 ARG A C 1
ATOM 737 O O . ARG A 1 98 ? -11.726 3.389 13.533 1.00 89.44 98 ARG A O 1
ATOM 744 N N . LEU A 1 99 ? -11.404 4.389 11.550 1.00 91.19 99 LEU A N 1
ATOM 745 C CA . LEU A 1 99 ? -12.500 5.341 11.732 1.00 91.19 99 LEU A CA 1
ATOM 746 C C . LEU A 1 99 ? -13.848 4.615 11.821 1.00 91.19 99 LEU A C 1
ATOM 748 O O . LEU A 1 99 ? -14.728 5.032 12.568 1.00 91.19 99 LEU A O 1
ATOM 752 N N . GLN A 1 100 ? -13.988 3.508 11.091 1.00 92.56 100 GLN A N 1
ATOM 753 C CA . GLN A 1 100 ? -15.182 2.662 11.106 1.00 92.56 100 GLN A CA 1
ATOM 754 C C . GLN A 1 100 ? -15.155 1.622 12.240 1.00 92.56 100 GLN A C 1
ATOM 756 O O . GLN A 1 100 ? -16.207 1.241 12.751 1.00 92.56 100 GLN A O 1
ATOM 761 N N . HIS A 1 101 ? -13.962 1.187 12.655 1.00 92.31 101 HIS A N 1
ATOM 762 C CA . HIS A 1 101 ? -13.736 0.152 13.669 1.00 92.31 101 HIS A CA 1
ATOM 763 C C . HIS A 1 101 ? -12.760 0.663 14.742 1.00 92.31 101 HIS A C 1
ATOM 765 O O . HIS A 1 101 ? -11.602 0.237 14.785 1.00 92.31 101 HIS A O 1
ATOM 771 N N . PRO A 1 102 ? -13.186 1.617 15.589 1.00 86.25 102 PRO A N 1
ATOM 772 C CA . PRO A 1 102 ? -12.296 2.246 16.549 1.00 86.25 102 PRO A CA 1
ATOM 773 C C . PRO A 1 102 ? -11.797 1.242 17.588 1.00 86.25 102 PRO A C 1
ATOM 775 O O . PRO A 1 102 ? -12.563 0.469 18.170 1.00 86.25 102 PRO A O 1
ATOM 778 N N . CYS A 1 103 ? -10.496 1.302 17.844 1.00 85.62 103 CYS A N 1
ATOM 779 C CA . CYS A 1 103 ? -9.870 0.621 18.965 1.00 85.62 103 CYS A CA 1
ATOM 780 C C . CYS A 1 103 ? -10.292 1.287 20.278 1.00 85.62 103 CYS A C 1
ATOM 782 O O . CYS A 1 103 ? -10.397 2.513 20.342 1.00 85.62 103 CYS A O 1
ATOM 784 N N . ARG A 1 104 ? -10.581 0.471 21.293 1.00 77.88 104 ARG A N 1
ATOM 785 C CA . ARG A 1 104 ? -10.978 0.934 22.628 1.00 77.88 104 ARG A CA 1
ATOM 786 C C . ARG A 1 104 ? -9.775 1.203 23.514 1.00 77.88 104 ARG A C 1
ATOM 788 O O . ARG A 1 104 ? -8.793 0.440 23.386 1.00 77.88 104 ARG A O 1
#

pLDDT: mean 79.1, std 17.85, range [30.92, 95.31]

Secondary structure (DSSP, 8-state):
---------------SHHHHHHHHHHHHHHHHHHHHHHTT--S-HHHHHHHHHHHTHHHHHHHHHHS---TT--HHHHHHHHHHHHHHHHHHHHHHHHHHS---

Nearest PDB structures (foldseek):
  3eab-assembly3_C  TM=4.933E-01  e=5.632E-01  Homo sapiens
  5j7y-assembly1_BC  TM=2.672E-01  e=9.799E+00  Ovis aries

Foldseek 3Di:
DDDDDDDDPPPPPPPLPVQLVVLVVLLVVLLVVLLVVPLPDPPQLLVSLLVSLVSSVVSLVSNLVSDPDDPPDDSVVVSVVVSVVSSVVSSVSSVVSCVVVPDD

Solvent-accessible surface area (backbone atoms only — not comparable to full-atom values): 6204 Å² total; per-residue (Å²): 143,83,82,88,80,90,84,80,86,77,80,78,84,64,76,64,63,64,60,46,50,53,30,45,51,52,27,53,50,41,47,51,54,34,46,71,70,50,53,85,54,80,65,64,49,65,60,52,21,52,50,35,52,60,73,30,39,66,37,47,50,54,32,61,70,60,48,90,69,58,101,83,61,58,64,65,61,52,50,55,48,52,52,50,58,49,34,53,53,47,25,49,55,37,49,56,48,31,76,77,55,67,75,130

Sequence (104 aa):
MKAMLCSLVMGATICTAGAETTKREAFEACLGAGIDRFKGLCEPADLLARAILFECNPQLTDLLISMPLGPSNDRVALAEKHRRDKTEEVLTLLLEHRLQHPCR